Protein AF-A0A918UIE0-F1 (afdb_monomer_lite)

Radius of gyration: 22.43 Å; chains: 1; bounding box: 78×44×48 Å

Foldseek 3Di:
DDDDPDDDDDDDDDDDDDDDDDDDDDDDDDDDDDPPPPPPPVVQPWFWDWAFLVRLVLLLVLLVVVLVVVVVPPDPDDPPPDPPDDDSVVLSVVSVCCNPVVPQQRDQDPVRTTIHTDTDGPVSLVVSLVSLQVQLVVLVVPCPDDPCNVVSNVSSVSSVVVSVSSVVRVVVD

pLDDT: mean 70.6, std 21.05, range [31.41, 95.88]

Secondary structure (DSSP, 8-state):
-------------PPP-----------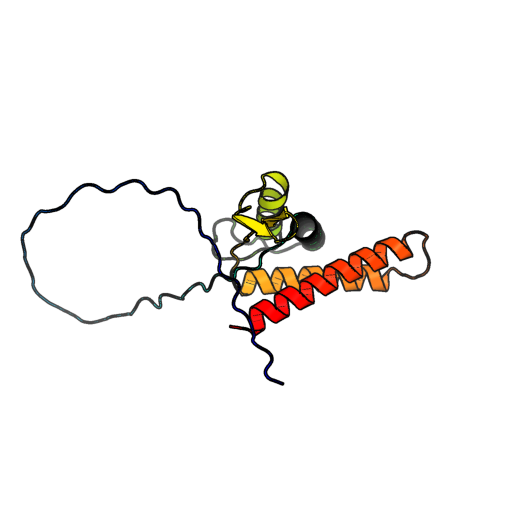------------------EEEEEEEHHHHHHHHHHHHHHHHHHHTS------TT-SSS--HHHHHHHHHHHHHH-TTEEEE-TTS-EEEEEEEEHHHHHHHHHHHHHHHHHHHHT-SS-TTHHHHHHHHHHHHHHHHHHHHHHHT-

Structure (mmCIF, N/CA/C/O backbone):
data_AF-A0A918UIE0-F1
#
_entry.id   AF-A0A918UIE0-F1
#
loop_
_atom_site.group_PDB
_atom_site.id
_atom_site.type_symbol
_atom_site.label_atom_id
_atom_site.label_alt_id
_atom_site.label_comp_id
_atom_site.label_asym_id
_atom_site.label_entity_id
_atom_site.label_seq_id
_atom_site.pdbx_PDB_ins_code
_atom_site.Cartn_x
_atom_site.Cartn_y
_atom_site.Cartn_z
_atom_site.occupancy
_atom_site.B_iso_or_equiv
_atom_site.auth_seq_id
_atom_site.auth_comp_id
_atom_site.auth_asym_id
_atom_site.auth_atom_id
_atom_site.pdbx_PDB_model_num
ATOM 1 N N . MET A 1 1 ? 0.517 -28.760 27.037 1.00 38.41 1 MET A N 1
ATOM 2 C CA . MET A 1 1 ? 1.069 -27.393 26.948 1.00 38.41 1 MET A CA 1
ATOM 3 C C . MET A 1 1 ? 0.043 -26.566 26.205 1.00 38.41 1 MET A C 1
ATOM 5 O O . MET A 1 1 ? -0.015 -26.619 24.986 1.00 38.41 1 MET A O 1
ATOM 9 N N . GLU A 1 2 ? -0.853 -25.940 26.960 1.00 33.28 2 GLU A N 1
ATOM 10 C CA . GLU A 1 2 ? -1.921 -25.084 26.444 1.00 33.28 2 GLU A CA 1
ATOM 11 C C . GLU A 1 2 ? -1.328 -23.700 26.167 1.00 33.28 2 GLU A C 1
ATOM 13 O O . GLU A 1 2 ? -0.774 -23.070 27.067 1.00 33.28 2 GLU A O 1
ATOM 18 N N . SER A 1 3 ? -1.379 -23.254 24.911 1.00 32.81 3 SER A N 1
ATOM 19 C CA . SER A 1 3 ? -0.938 -21.915 24.521 1.00 32.81 3 SER A CA 1
ATOM 20 C C . SER A 1 3 ? -2.150 -20.993 24.552 1.00 32.81 3 SER A C 1
ATOM 22 O O . SER A 1 3 ? -2.988 -21.020 23.654 1.00 32.81 3 SER A O 1
ATOM 24 N N . ALA A 1 4 ? -2.267 -20.219 25.629 1.00 34.78 4 ALA A N 1
ATOM 25 C CA . ALA A 1 4 ? -3.296 -19.206 25.790 1.00 34.78 4 ALA A CA 1
ATOM 26 C C . ALA A 1 4 ? -3.054 -18.057 24.798 1.00 34.78 4 ALA A C 1
ATOM 28 O O . A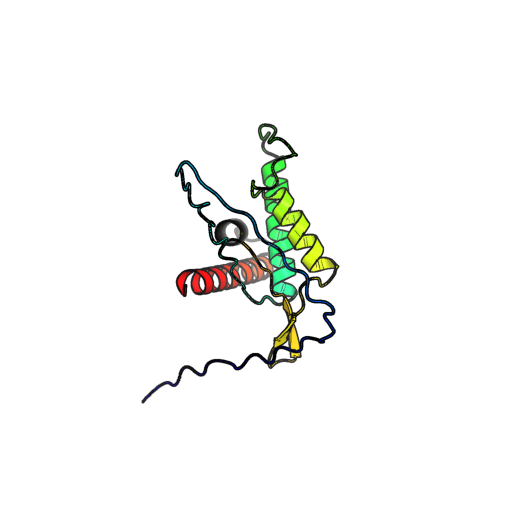LA A 1 4 ? -2.103 -17.288 24.938 1.00 34.78 4 ALA A O 1
ATOM 29 N N . VAL A 1 5 ? -3.925 -17.940 23.795 1.00 39.66 5 VAL A N 1
ATOM 30 C CA . VAL A 1 5 ? -4.043 -16.751 22.945 1.00 39.66 5 VAL A CA 1
ATOM 31 C C . VAL A 1 5 ? -4.695 -15.661 23.795 1.00 39.66 5 VAL A C 1
ATOM 33 O O . VAL A 1 5 ? -5.910 -15.622 23.981 1.00 39.66 5 VAL A O 1
ATOM 36 N N . GLY A 1 6 ? -3.862 -14.827 24.414 1.00 33.16 6 GLY A N 1
ATOM 37 C CA . GLY A 1 6 ? -4.309 -13.687 25.202 1.00 33.16 6 GLY A CA 1
ATOM 38 C C . GLY A 1 6 ? -4.806 -12.571 24.291 1.00 33.16 6 GLY A C 1
ATOM 39 O O . GLY A 1 6 ? -4.004 -11.873 23.677 1.00 33.16 6 GLY A O 1
ATOM 40 N N . TYR A 1 7 ? -6.124 -12.391 24.230 1.00 36.53 7 TYR A N 1
ATOM 41 C CA . TYR A 1 7 ? -6.764 -11.207 23.660 1.00 36.53 7 TYR A CA 1
ATOM 42 C C . TYR A 1 7 ? -6.236 -9.944 24.357 1.00 36.53 7 TYR A C 1
ATOM 44 O O . TYR A 1 7 ? -6.424 -9.756 25.563 1.00 36.53 7 TYR A O 1
ATOM 52 N N . ALA A 1 8 ? -5.560 -9.076 23.603 1.00 42.91 8 ALA A N 1
ATOM 53 C CA . ALA A 1 8 ? -5.088 -7.794 24.104 1.00 42.91 8 ALA A CA 1
ATOM 54 C C . ALA A 1 8 ? -6.285 -6.865 24.357 1.00 42.91 8 ALA A C 1
ATOM 56 O O . ALA A 1 8 ? -7.066 -6.543 23.462 1.00 42.91 8 ALA A O 1
ATOM 57 N N . ARG A 1 9 ? -6.436 -6.454 25.615 1.00 34.53 9 ARG A N 1
ATOM 58 C CA . ARG A 1 9 ? -7.502 -5.575 26.096 1.00 34.53 9 ARG A CA 1
ATOM 59 C C . ARG A 1 9 ? -7.214 -4.138 25.645 1.00 34.53 9 ARG A C 1
ATOM 61 O O . ARG A 1 9 ? -6.328 -3.487 26.189 1.00 34.53 9 ARG A O 1
ATOM 68 N N . VAL A 1 10 ? -7.961 -3.660 24.651 1.00 42.62 10 VAL A N 1
ATOM 69 C CA . VAL A 1 10 ? -7.908 -2.281 24.140 1.00 42.62 10 VAL A CA 1
ATOM 70 C C . VAL A 1 10 ? -8.533 -1.336 25.170 1.00 42.62 10 VAL A C 1
ATOM 72 O O . VAL A 1 10 ? -9.695 -1.493 25.544 1.00 42.62 10 VAL A O 1
ATOM 75 N N . LEU A 1 11 ? -7.769 -0.352 25.646 1.00 38.41 11 LEU A N 1
ATOM 76 C CA . LEU A 1 11 ? -8.297 0.748 26.453 1.00 38.41 11 LEU A CA 1
ATOM 77 C C . LEU A 1 11 ? -8.712 1.885 25.514 1.00 38.41 11 LEU A C 1
ATOM 79 O O . LEU A 1 11 ? -7.892 2.700 25.106 1.00 38.41 11 LEU A O 1
ATOM 83 N N . SER A 1 12 ? -9.999 1.908 25.162 1.00 39.09 12 SER A N 1
ATOM 84 C CA . SER A 1 12 ? -10.639 3.010 24.438 1.00 39.09 12 SER A CA 1
ATOM 85 C C . SER A 1 12 ? -10.842 4.196 25.383 1.00 39.09 12 SER A C 1
ATOM 87 O O . SER A 1 12 ? -11.642 4.116 26.316 1.00 39.09 12 SER A O 1
ATOM 89 N N . LEU A 1 13 ? -10.140 5.303 25.150 1.00 39.59 13 LEU A N 1
ATOM 90 C CA . LEU A 1 13 ? -10.381 6.576 25.831 1.00 39.59 13 LEU A CA 1
ATOM 91 C C . LEU A 1 13 ? -11.195 7.486 24.902 1.00 39.59 13 LEU A C 1
ATOM 93 O O . LEU A 1 13 ? -10.639 8.258 24.130 1.00 39.59 13 LEU A O 1
ATOM 97 N N . CYS A 1 14 ? -12.525 7.396 24.977 1.00 32.22 14 CYS A N 1
ATOM 98 C CA . CYS A 1 14 ? -13.413 8.394 24.375 1.00 32.22 14 CYS A CA 1
ATOM 99 C C . CYS A 1 14 ? -13.719 9.507 25.392 1.00 32.22 14 CYS A C 1
ATOM 101 O O . CYS A 1 14 ? -14.075 9.191 26.530 1.00 32.22 14 CYS A O 1
ATOM 103 N N . PRO A 1 15 ? -13.701 10.792 25.005 1.00 40.81 15 PRO A N 1
ATOM 104 C CA . PRO A 1 15 ? -14.379 11.830 25.765 1.00 40.81 15 PRO A CA 1
ATOM 105 C C . PRO A 1 15 ? -15.884 11.853 25.435 1.00 40.81 15 PRO A C 1
ATOM 107 O O . PRO A 1 15 ? -16.302 12.061 24.299 1.00 40.81 15 PRO A O 1
ATOM 110 N N . THR A 1 16 ? -16.702 11.640 26.466 1.00 44.09 16 THR A N 1
ATOM 111 C CA . THR A 1 16 ? -18.160 11.850 26.517 1.00 44.09 16 THR A CA 1
ATOM 112 C C . THR A 1 16 ? -18.529 13.332 26.591 1.00 44.09 16 THR A C 1
ATOM 114 O O . THR A 1 16 ? -17.931 14.022 27.411 1.00 44.09 16 THR A O 1
ATOM 117 N N . HIS A 1 17 ? -19.565 13.775 25.852 1.00 35.41 17 HIS A N 1
ATOM 118 C CA . HIS A 1 17 ? -20.638 14.712 26.284 1.00 35.41 17 HIS A CA 1
ATOM 119 C C . HIS A 1 17 ? -21.599 15.087 25.111 1.00 35.41 17 HIS A C 1
ATOM 121 O O . HIS A 1 17 ? -21.269 14.806 23.964 1.00 35.41 17 HIS A O 1
ATOM 127 N N . PRO A 1 18 ? -22.804 15.667 25.337 1.00 44.81 18 PRO A N 1
ATOM 128 C CA . PRO A 1 18 ? -24.024 14.992 25.801 1.00 44.81 18 PRO A CA 1
ATOM 129 C C . PRO A 1 18 ? -25.242 15.185 24.850 1.00 44.81 18 PRO A C 1
ATOM 131 O O . PRO A 1 18 ? -25.282 16.087 24.019 1.00 44.81 18 PRO A O 1
ATOM 134 N N . ARG A 1 19 ? -26.297 14.369 25.021 1.00 39.94 19 ARG A N 1
ATOM 135 C CA . ARG A 1 19 ? -27.649 14.624 24.462 1.00 39.94 19 ARG A CA 1
ATOM 136 C C . ARG A 1 19 ? -28.339 15.792 25.183 1.00 39.94 19 ARG A C 1
ATOM 138 O O . ARG A 1 19 ? -28.116 15.966 26.381 1.00 39.94 19 ARG A O 1
ATOM 145 N N . PRO A 1 20 ? -29.315 16.448 24.527 1.00 39.91 20 PRO A N 1
ATOM 146 C CA . PRO A 1 20 ? -30.636 16.516 25.165 1.00 39.91 20 PRO A CA 1
ATOM 147 C C . PRO A 1 20 ? -31.832 16.376 24.196 1.00 39.91 20 PRO A C 1
ATOM 149 O O . PRO A 1 20 ? -31.766 16.788 23.044 1.00 39.91 20 PRO A O 1
ATOM 152 N N . GLY A 1 21 ? -32.956 15.858 24.719 1.00 31.41 21 GLY A N 1
ATOM 153 C CA . GLY A 1 21 ? -34.311 16.175 24.229 1.00 31.41 21 GLY A CA 1
ATOM 154 C C . GLY A 1 21 ? -35.155 15.033 23.634 1.00 31.41 21 GLY A C 1
ATOM 155 O O . GLY A 1 21 ? -35.009 14.674 22.475 1.00 31.41 21 GLY A O 1
ATOM 156 N N . LYS A 1 22 ? -36.119 14.533 24.415 1.00 37.44 22 LYS A N 1
ATOM 157 C CA . LYS A 1 22 ? -37.402 13.893 24.017 1.00 37.44 22 LYS A CA 1
ATOM 158 C C . LYS A 1 22 ? -38.513 14.665 24.778 1.00 37.44 22 LYS A C 1
ATOM 160 O O . LYS A 1 22 ? -38.132 15.332 25.743 1.00 37.44 22 LYS A O 1
ATOM 165 N N . PRO A 1 23 ? -39.839 14.525 24.527 1.00 46.00 23 PRO A N 1
ATOM 166 C CA . PRO A 1 23 ? -40.578 13.792 23.481 1.00 46.00 23 PRO A CA 1
ATOM 167 C C . PRO A 1 23 ? -41.736 14.610 22.827 1.00 46.00 23 PRO A C 1
ATOM 169 O O . PRO A 1 23 ? -42.110 15.673 23.309 1.00 46.00 23 PRO A O 1
ATOM 172 N N . GLY A 1 24 ? -42.382 14.069 21.786 1.00 33.00 24 GLY A N 1
ATOM 173 C CA . GLY A 1 24 ? -43.689 14.542 21.299 1.00 33.00 24 GLY A CA 1
ATOM 174 C C . GLY A 1 24 ? -44.385 13.496 20.417 1.00 33.00 24 GLY A C 1
ATOM 175 O O . GLY A 1 24 ? -43.843 13.123 19.384 1.00 33.00 24 GLY A O 1
ATOM 176 N N . ALA A 1 25 ? -45.540 12.991 20.868 1.00 39.03 25 ALA A N 1
ATOM 177 C CA . ALA A 1 25 ? -46.486 12.141 20.122 1.00 39.03 25 ALA A CA 1
ATOM 178 C C . ALA A 1 25 ? -47.201 12.975 19.023 1.00 39.03 25 ALA A C 1
ATOM 180 O O . ALA A 1 25 ? -47.191 14.199 19.120 1.00 39.03 25 ALA A O 1
ATOM 181 N N . ILE A 1 26 ? -47.818 12.433 17.962 1.00 37.66 26 ILE A N 1
ATOM 182 C CA . ILE A 1 26 ? -49.097 11.687 17.892 1.00 37.66 26 ILE A CA 1
ATOM 183 C C . ILE A 1 26 ? -49.199 11.009 16.491 1.00 37.66 26 ILE A C 1
ATOM 185 O O . ILE A 1 26 ? -48.555 11.452 15.544 1.00 37.66 26 ILE A O 1
ATOM 189 N N . ALA A 1 27 ? -49.986 9.930 16.423 1.00 42.81 27 ALA A N 1
ATOM 190 C CA . ALA A 1 27 ? -50.236 8.958 15.348 1.00 42.81 27 ALA A CA 1
ATOM 191 C C . ALA A 1 27 ? -50.893 9.464 14.043 1.00 42.81 27 ALA A C 1
ATOM 193 O O . ALA A 1 27 ? -51.601 10.462 14.081 1.00 42.81 27 ALA A O 1
ATOM 194 N N . ASP A 1 28 ? -50.725 8.701 12.947 1.00 32.78 28 ASP A N 1
ATOM 195 C CA . ASP A 1 28 ? -51.814 8.160 12.098 1.00 32.78 28 ASP A CA 1
ATOM 196 C C . ASP A 1 28 ? -51.251 7.174 11.036 1.00 32.78 28 ASP A C 1
ATOM 198 O O . ASP A 1 28 ? -50.270 7.465 10.354 1.00 32.78 28 ASP A O 1
ATOM 202 N N . GLU A 1 29 ? -51.872 5.998 10.918 1.00 41.38 29 GLU A N 1
ATOM 203 C CA . GLU A 1 29 ? -51.747 4.990 9.840 1.00 41.38 29 GLU A CA 1
ATOM 204 C C . GLU A 1 29 ? -53.089 5.009 9.067 1.00 41.38 29 GLU A C 1
ATOM 206 O O . GLU A 1 29 ? -54.095 5.308 9.717 1.00 41.38 29 GLU A O 1
ATOM 211 N N . PRO A 1 30 ? -53.201 4.661 7.755 1.00 43.62 30 PRO A N 1
ATOM 212 C CA . PRO A 1 30 ? -52.885 3.294 7.301 1.00 43.62 30 PRO A CA 1
ATOM 213 C C . PRO A 1 30 ? -52.467 3.073 5.815 1.00 43.62 30 PRO A C 1
ATOM 215 O O . PRO A 1 30 ? -52.775 3.855 4.925 1.00 43.62 30 PRO A O 1
ATOM 218 N N . SER A 1 31 ? -51.849 1.899 5.586 1.00 38.38 31 SER A N 1
ATOM 219 C CA . SER A 1 31 ? -51.915 0.977 4.418 1.00 38.38 31 SER A CA 1
ATOM 220 C C . SE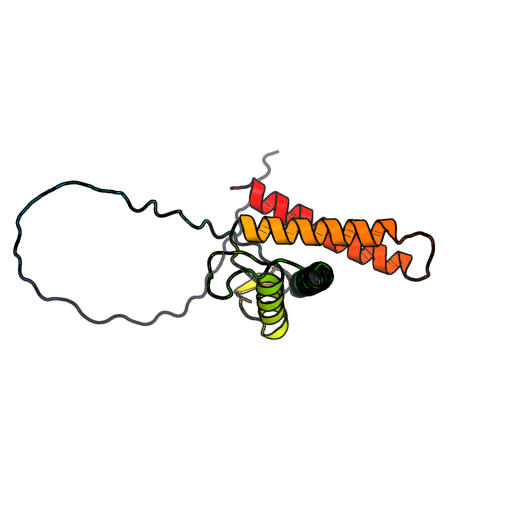R A 1 31 ? -51.807 1.493 2.969 1.00 38.38 31 SER A C 1
ATOM 222 O O . SER A 1 31 ? -52.725 2.128 2.463 1.00 38.38 31 SER A O 1
ATOM 224 N N . ALA A 1 32 ? -50.816 0.992 2.213 1.00 37.75 32 ALA A N 1
ATOM 225 C CA . ALA A 1 32 ? -50.972 -0.152 1.288 1.00 37.75 32 ALA A CA 1
ATOM 226 C C . ALA A 1 32 ? -49.759 -0.306 0.339 1.00 37.75 32 ALA A C 1
ATOM 228 O O . ALA A 1 32 ? -49.140 0.668 -0.072 1.00 37.75 32 ALA A O 1
ATOM 229 N N . ASP A 1 33 ? -49.521 -1.560 -0.038 1.00 41.19 33 ASP A N 1
ATOM 230 C CA . ASP A 1 33 ? -48.604 -2.103 -1.045 1.00 41.19 33 ASP A CA 1
ATOM 231 C C . ASP A 1 33 ? -47.118 -2.295 -0.702 1.00 41.19 33 ASP A C 1
ATOM 233 O O . ASP A 1 33 ? -46.242 -1.441 -0.838 1.00 41.19 33 ASP A O 1
ATOM 237 N N . ALA A 1 34 ? -46.872 -3.552 -0.333 1.00 47.28 34 ALA A N 1
ATOM 238 C CA . ALA A 1 34 ? -45.606 -4.237 -0.284 1.00 47.28 34 ALA A CA 1
ATOM 239 C C . ALA A 1 34 ? -44.899 -4.228 -1.649 1.00 47.28 34 ALA A C 1
ATOM 241 O O . ALA A 1 34 ? -45.271 -4.927 -2.589 1.00 47.28 34 ALA A O 1
ATOM 242 N N . ALA A 1 35 ? -43.784 -3.517 -1.696 1.00 40.94 35 ALA A N 1
ATOM 243 C CA . ALA A 1 35 ? -42.588 -3.989 -2.372 1.00 40.94 35 ALA A CA 1
ATOM 244 C C . ALA A 1 35 ? -41.417 -3.600 -1.474 1.00 40.94 35 ALA A C 1
ATOM 246 O O . ALA A 1 35 ? -40.702 -2.631 -1.727 1.00 40.94 35 ALA A O 1
ATOM 247 N N . GLU A 1 36 ? -41.290 -4.339 -0.374 1.00 40.69 36 GLU A N 1
ATOM 248 C CA . GLU A 1 36 ? -40.133 -4.332 0.513 1.00 40.69 36 GLU A CA 1
ATOM 249 C C . GLU A 1 36 ? -38.935 -4.831 -0.306 1.00 40.69 36 GLU A C 1
ATOM 251 O O . GLU A 1 36 ? -38.588 -6.007 -0.344 1.00 40.69 36 GLU A O 1
ATOM 256 N N . ARG A 1 37 ? -38.349 -3.923 -1.088 1.00 47.84 37 ARG A N 1
ATOM 257 C CA . ARG A 1 37 ? -36.943 -4.023 -1.434 1.00 47.84 37 ARG A CA 1
ATOM 258 C C . ARG A 1 37 ? -36.230 -3.648 -0.156 1.00 47.84 37 ARG A C 1
ATOM 260 O O . ARG A 1 37 ? -36.036 -2.460 0.097 1.00 47.84 37 ARG A O 1
ATOM 267 N N . ASP A 1 38 ? -35.894 -4.659 0.637 1.00 41.88 38 ASP A N 1
ATOM 268 C CA . ASP A 1 38 ? -34.813 -4.547 1.603 1.00 41.88 38 ASP A CA 1
ATOM 269 C C . ASP A 1 38 ? -33.702 -3.738 0.924 1.00 41.88 38 ASP A C 1
ATOM 271 O O . ASP A 1 38 ? -33.208 -4.160 -0.134 1.00 41.88 38 ASP A O 1
ATOM 275 N N . PRO A 1 39 ? -33.323 -2.548 1.427 1.00 45.81 39 PRO A N 1
ATOM 276 C CA . PRO A 1 39 ? -32.030 -2.039 1.051 1.00 45.81 39 PRO A CA 1
ATOM 277 C C . PRO A 1 39 ? -31.080 -3.113 1.557 1.00 45.81 39 PRO A C 1
ATOM 279 O O . PRO A 1 39 ? -30.985 -3.336 2.762 1.00 45.81 39 PRO A O 1
ATOM 282 N N . VAL A 1 40 ? -30.430 -3.825 0.635 1.00 39.59 40 VAL A N 1
ATOM 283 C CA . VAL A 1 40 ? -29.195 -4.531 0.942 1.00 39.59 40 VAL A CA 1
ATOM 284 C C . VAL A 1 40 ? -28.313 -3.450 1.550 1.00 39.59 40 VAL A C 1
ATOM 286 O O . VAL A 1 40 ? -27.715 -2.643 0.842 1.00 39.59 40 VAL A O 1
ATOM 289 N N . THR A 1 41 ? -28.330 -3.343 2.876 1.00 41.12 41 THR A N 1
ATOM 290 C CA . THR A 1 41 ? -27.289 -2.687 3.636 1.00 41.12 41 THR A CA 1
ATOM 291 C C . THR A 1 41 ? -26.097 -3.581 3.406 1.00 41.12 41 THR A C 1
ATOM 293 O O . THR A 1 41 ? -25.865 -4.526 4.152 1.00 41.12 41 THR A O 1
ATOM 296 N N . GLU A 1 42 ? -25.441 -3.347 2.274 1.00 43.16 42 GLU A N 1
ATOM 297 C CA . GLU A 1 42 ? -24.103 -3.803 1.983 1.00 43.16 42 GLU A CA 1
ATOM 298 C C . GLU A 1 42 ? -23.296 -3.294 3.172 1.00 43.16 42 GLU A C 1
ATOM 300 O O . GLU A 1 42 ? -23.045 -2.094 3.317 1.00 43.16 42 GLU A O 1
ATOM 305 N N . THR A 1 43 ? -23.064 -4.177 4.142 1.00 47.28 43 THR A N 1
ATOM 306 C CA . THR A 1 43 ? -22.161 -3.900 5.242 1.00 47.28 43 THR A CA 1
ATOM 307 C C . THR A 1 43 ? -20.828 -3.660 4.569 1.00 47.28 43 THR A C 1
ATOM 309 O O . THR A 1 43 ? -20.183 -4.583 4.082 1.00 47.28 43 THR A O 1
ATOM 312 N N . ILE A 1 44 ? -20.471 -2.383 4.423 1.00 54.00 44 ILE A N 1
ATOM 313 C CA . ILE A 1 44 ? -19.131 -1.988 4.025 1.00 54.00 44 ILE A CA 1
ATOM 314 C C . ILE A 1 44 ? -18.265 -2.400 5.209 1.00 54.00 44 ILE A C 1
ATOM 316 O O . ILE A 1 44 ? -18.093 -1.633 6.161 1.00 54.00 44 ILE A O 1
ATOM 320 N N . ASP A 1 45 ? -17.822 -3.654 5.185 1.00 62.59 45 ASP A N 1
ATOM 321 C CA . ASP A 1 45 ? -16.931 -4.212 6.182 1.00 62.59 45 ASP A CA 1
ATOM 322 C C . ASP A 1 45 ? -15.623 -3.443 6.050 1.00 62.59 45 ASP A C 1
ATOM 324 O O . ASP A 1 45 ? -14.856 -3.566 5.090 1.00 62.59 45 ASP A O 1
ATOM 328 N N . ASN A 1 46 ? -15.455 -2.509 6.978 1.00 70.00 46 ASN A N 1
ATOM 329 C CA . ASN A 1 46 ? -14.270 -1.693 7.077 1.00 70.00 46 ASN A CA 1
ATOM 330 C C . ASN A 1 46 ? -13.281 -2.439 7.966 1.00 70.00 46 ASN A C 1
ATOM 332 O O . ASN A 1 46 ? -13.536 -2.648 9.153 1.00 70.00 46 ASN A O 1
ATOM 336 N N . PHE A 1 47 ? -12.144 -2.814 7.390 1.00 76.12 47 PHE A N 1
ATOM 337 C CA . PHE A 1 47 ? -11.098 -3.565 8.068 1.00 76.12 47 PHE A CA 1
ATOM 338 C C . PHE A 1 47 ? -10.082 -2.597 8.664 1.00 76.12 47 PHE A C 1
ATOM 340 O O . PHE A 1 47 ? -9.650 -1.637 8.011 1.00 76.12 47 PHE A O 1
ATOM 347 N N . PHE A 1 48 ? -9.665 -2.880 9.895 1.00 80.56 48 PHE A N 1
ATOM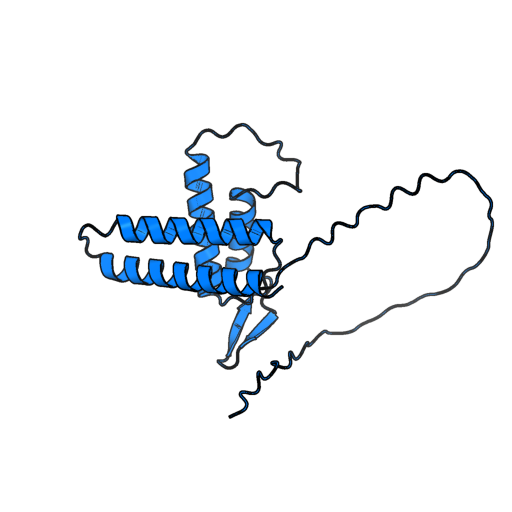 348 C CA . PHE A 1 48 ? -8.725 -2.054 10.643 1.00 80.56 48 PHE A CA 1
ATOM 349 C C . PHE A 1 48 ? -7.404 -2.794 10.816 1.00 80.56 48 PHE A C 1
ATOM 351 O O . PHE A 1 48 ? -7.334 -3.823 11.484 1.00 80.56 48 PHE A O 1
ATOM 358 N N . ILE A 1 49 ? -6.337 -2.237 10.246 1.00 83.75 49 ILE A N 1
ATOM 359 C CA . ILE A 1 49 ? -4.978 -2.758 10.409 1.00 83.75 49 ILE A CA 1
ATOM 360 C C . ILE A 1 49 ? -4.132 -1.647 11.035 1.00 83.75 49 ILE A C 1
ATOM 362 O O . ILE A 1 49 ? -3.940 -0.614 10.393 1.00 83.75 49 ILE A O 1
ATOM 366 N N . PRO A 1 50 ? -3.627 -1.819 12.270 1.00 84.94 50 PRO A N 1
ATOM 367 C CA . PRO A 1 50 ? -2.885 -0.761 12.947 1.00 84.94 50 PRO A CA 1
ATOM 368 C C . PRO A 1 50 ? -1.464 -0.642 12.385 1.00 84.94 50 PRO A C 1
ATOM 370 O O . PRO A 1 50 ? -0.668 -1.568 12.537 1.00 84.94 50 PRO A O 1
ATOM 373 N N . LEU A 1 51 ? -1.101 0.480 11.770 1.00 87.88 51 LEU A N 1
ATOM 374 C CA . LEU A 1 51 ? 0.202 0.670 11.114 1.00 87.88 51 LEU A CA 1
ATOM 375 C C . LEU A 1 51 ? 1.076 1.685 11.845 1.00 87.88 51 LEU A C 1
ATOM 377 O O . LEU A 1 51 ? 0.567 2.683 12.328 1.00 87.88 51 LEU A O 1
ATOM 381 N N . ASP A 1 52 ? 2.389 1.479 11.902 1.00 88.94 52 ASP A N 1
ATOM 382 C CA . ASP A 1 52 ? 3.304 2.529 12.375 1.00 88.94 52 ASP A CA 1
ATOM 383 C C . ASP A 1 52 ? 3.547 3.608 11.294 1.00 88.94 52 ASP A C 1
ATOM 385 O O . ASP A 1 52 ? 3.165 3.450 10.129 1.00 88.94 52 ASP A O 1
ATOM 389 N N . GLN A 1 53 ? 4.193 4.720 11.665 1.00 87.38 53 GLN A N 1
ATOM 390 C CA . GLN A 1 53 ? 4.476 5.821 10.731 1.00 87.38 53 GLN A CA 1
ATOM 391 C C . GLN A 1 53 ? 5.328 5.384 9.530 1.00 87.38 53 GLN A C 1
ATOM 393 O O . GLN A 1 53 ? 5.124 5.893 8.424 1.00 87.38 53 GLN A O 1
ATOM 398 N N . GLU A 1 54 ? 6.288 4.470 9.712 1.00 89.81 54 GLU A N 1
ATOM 399 C CA . GLU A 1 54 ? 7.130 3.996 8.609 1.00 89.81 54 GLU A CA 1
ATOM 400 C C . GLU A 1 54 ? 6.294 3.197 7.602 1.00 89.81 54 GLU A C 1
ATOM 402 O O . GLU A 1 54 ? 6.437 3.380 6.392 1.00 89.81 54 GLU A O 1
ATOM 407 N N . GLN A 1 55 ? 5.377 2.363 8.091 1.00 92.75 55 GLN A N 1
ATOM 408 C CA . GLN A 1 55 ? 4.444 1.582 7.282 1.00 92.75 55 GLN A CA 1
ATOM 409 C C . GLN A 1 55 ? 3.458 2.484 6.536 1.00 92.75 55 GLN A C 1
ATOM 411 O O . GLN A 1 55 ? 3.275 2.315 5.330 1.00 92.75 55 GLN A O 1
ATOM 416 N N . VAL A 1 56 ? 2.877 3.483 7.209 1.00 91.06 56 VAL A N 1
ATOM 417 C CA . VAL A 1 56 ? 2.000 4.480 6.570 1.00 91.06 56 VAL A CA 1
ATOM 418 C C . VAL A 1 56 ? 2.746 5.232 5.469 1.00 91.06 56 VAL A C 1
ATOM 420 O O . VAL A 1 56 ? 2.250 5.352 4.346 1.00 91.06 56 VAL A O 1
ATOM 423 N N . SER A 1 57 ? 3.968 5.681 5.758 1.00 91.31 57 SER A N 1
ATOM 424 C CA . SER A 1 57 ? 4.808 6.401 4.796 1.00 91.31 57 SER A CA 1
ATOM 425 C C . SER A 1 57 ? 5.175 5.527 3.593 1.00 91.31 57 SER A C 1
ATOM 427 O O . SER A 1 57 ? 5.163 5.998 2.454 1.00 91.31 57 SER A O 1
ATOM 429 N N . LEU A 1 58 ? 5.461 4.240 3.822 1.00 94.44 58 LEU A N 1
ATOM 430 C CA . LEU A 1 58 ? 5.736 3.274 2.761 1.00 94.44 58 LEU A CA 1
ATOM 431 C C . LEU A 1 58 ? 4.522 3.094 1.844 1.00 94.44 58 LEU A C 1
ATOM 433 O O . LEU A 1 58 ? 4.670 3.174 0.625 1.00 94.44 58 LEU A O 1
ATOM 437 N N . VAL A 1 59 ? 3.326 2.891 2.406 1.00 94.69 59 VAL A N 1
ATOM 438 C CA . VAL A 1 59 ? 2.095 2.738 1.615 1.00 94.69 59 VAL A CA 1
ATOM 439 C C . VAL A 1 59 ? 1.808 4.004 0.811 1.00 94.69 59 VAL A C 1
ATOM 441 O O . VAL A 1 59 ? 1.553 3.913 -0.391 1.00 94.69 59 VAL A O 1
ATOM 444 N N . ALA A 1 60 ? 1.923 5.182 1.430 1.00 93.31 60 ALA A N 1
ATOM 445 C CA . ALA A 1 60 ? 1.735 6.460 0.748 1.00 93.31 60 ALA A CA 1
ATOM 446 C C . ALA A 1 60 ? 2.690 6.616 -0.448 1.00 93.31 60 ALA A C 1
ATOM 448 O O . ALA A 1 60 ? 2.251 6.931 -1.557 1.00 93.31 60 ALA A O 1
ATOM 449 N N . ALA A 1 61 ? 3.981 6.323 -0.261 1.00 93.31 61 ALA A N 1
ATOM 450 C CA . ALA A 1 61 ? 4.978 6.399 -1.326 1.00 93.31 61 ALA A CA 1
ATOM 451 C C . ALA A 1 61 ? 4.708 5.396 -2.463 1.00 93.31 61 ALA A C 1
ATOM 453 O O . ALA A 1 61 ? 4.815 5.745 -3.642 1.00 93.31 61 ALA A O 1
ATOM 454 N N . VAL A 1 62 ? 4.331 4.160 -2.125 1.00 94.94 62 VAL A N 1
ATOM 455 C CA . VAL A 1 62 ? 4.041 3.098 -3.100 1.00 94.94 62 VAL A CA 1
ATOM 456 C C . VAL A 1 62 ? 2.794 3.418 -3.920 1.00 94.94 62 VAL A C 1
ATOM 458 O O . VAL A 1 62 ? 2.834 3.321 -5.146 1.00 94.94 62 VAL A O 1
ATOM 461 N N . LEU A 1 63 ? 1.712 3.864 -3.280 1.00 94.00 63 LEU A N 1
ATOM 462 C CA . LEU A 1 63 ? 0.488 4.260 -3.977 1.00 94.00 63 LEU A CA 1
ATOM 463 C C . LEU A 1 63 ? 0.700 5.501 -4.838 1.00 94.00 63 LEU A C 1
ATOM 465 O O . LEU A 1 63 ? 0.201 5.556 -5.960 1.00 94.00 63 LEU A O 1
ATOM 469 N N . HIS A 1 64 ? 1.473 6.478 -4.355 1.00 91.56 64 HIS A N 1
ATOM 470 C CA . HIS A 1 64 ? 1.836 7.642 -5.154 1.00 91.56 64 HIS A CA 1
ATOM 471 C C . HIS A 1 64 ? 2.582 7.226 -6.423 1.00 91.56 64 HIS A C 1
ATOM 473 O O . HIS A 1 64 ? 2.238 7.673 -7.519 1.00 91.56 64 HIS A O 1
ATOM 479 N N . ARG A 1 65 ? 3.555 6.315 -6.299 1.00 90.31 65 ARG A N 1
ATOM 480 C CA . ARG A 1 65 ? 4.286 5.783 -7.449 1.00 90.31 65 ARG A CA 1
ATOM 481 C C . ARG A 1 65 ? 3.374 5.011 -8.404 1.00 90.31 65 ARG A C 1
ATOM 483 O O . ARG A 1 65 ? 3.444 5.237 -9.607 1.00 90.31 65 ARG A O 1
ATOM 490 N N . ALA A 1 66 ? 2.502 4.151 -7.884 1.00 88.94 66 ALA A N 1
ATOM 491 C CA . ALA A 1 66 ? 1.548 3.401 -8.696 1.00 88.94 66 ALA A CA 1
ATOM 492 C C . ALA A 1 66 ? 0.599 4.340 -9.461 1.00 88.94 66 ALA A C 1
ATOM 494 O O . ALA A 1 66 ? 0.388 4.167 -10.658 1.00 88.94 66 ALA A O 1
ATOM 495 N N . ALA A 1 67 ? 0.095 5.391 -8.808 1.00 87.94 67 ALA A N 1
ATOM 496 C CA . ALA A 1 67 ? -0.739 6.404 -9.447 1.00 87.94 67 ALA A CA 1
ATOM 497 C C . ALA A 1 67 ? 0.010 7.175 -10.550 1.00 87.94 67 ALA A C 1
ATOM 499 O O . ALA A 1 67 ? -0.575 7.469 -11.591 1.00 87.94 67 ALA A O 1
ATOM 500 N N . GLN A 1 68 ? 1.294 7.490 -10.349 1.00 87.44 68 GLN A N 1
ATOM 501 C CA . GLN A 1 68 ? 2.137 8.106 -11.380 1.00 87.44 68 GLN A CA 1
ATOM 502 C C . GLN A 1 68 ? 2.349 7.177 -12.581 1.00 87.44 68 GLN A C 1
ATOM 504 O O . GLN A 1 68 ? 2.195 7.615 -13.718 1.00 87.44 68 GLN A O 1
ATOM 509 N N . ASP A 1 69 ? 2.664 5.904 -12.337 1.00 83.06 69 ASP A N 1
ATOM 510 C CA . ASP A 1 69 ? 2.882 4.924 -13.403 1.00 83.06 69 ASP A CA 1
ATOM 511 C C . ASP A 1 69 ? 1.585 4.663 -14.195 1.00 83.06 69 ASP A C 1
ATOM 513 O O . ASP A 1 69 ? 1.630 4.516 -15.413 1.00 83.06 69 ASP A O 1
ATOM 517 N N . CYS A 1 70 ? 0.419 4.678 -13.537 1.00 77.62 70 CYS A N 1
ATOM 518 C CA . CYS A 1 70 ? -0.876 4.581 -14.212 1.00 77.62 70 CYS A CA 1
ATOM 519 C C . CYS A 1 70 ? -1.225 5.832 -15.021 1.00 77.62 70 CYS A C 1
ATOM 521 O O . CYS A 1 70 ? -1.787 5.693 -16.095 1.00 77.62 70 CYS A O 1
ATOM 523 N N . ARG A 1 71 ? -0.879 7.043 -14.558 1.00 69.19 71 ARG A N 1
ATOM 524 C CA . ARG A 1 71 ? -1.058 8.274 -15.355 1.00 69.19 71 ARG A CA 1
ATOM 525 C C . ARG A 1 71 ? -0.190 8.306 -16.612 1.00 69.19 71 ARG A C 1
ATOM 527 O O . ARG A 1 71 ? -0.518 9.033 -17.539 1.00 69.19 71 ARG A O 1
ATOM 534 N N . ALA A 1 72 ? 0.915 7.561 -16.634 1.00 60.38 72 ALA A N 1
ATOM 535 C CA . ALA A 1 72 ? 1.761 7.429 -17.818 1.00 60.38 72 ALA A CA 1
ATOM 536 C C . ALA A 1 72 ? 1.138 6.532 -18.906 1.00 60.38 72 ALA A C 1
ATOM 538 O O . ALA A 1 72 ? 1.647 6.486 -20.023 1.00 60.38 72 ALA A O 1
ATOM 539 N N . LEU A 1 73 ? 0.055 5.821 -18.583 1.00 59.53 73 LEU A N 1
ATOM 540 C CA . LEU A 1 73 ? -0.749 5.048 -19.518 1.00 59.53 73 LEU A CA 1
ATOM 541 C C . LEU A 1 73 ? -2.038 5.845 -19.741 1.00 59.53 73 LEU A C 1
ATOM 543 O O . LEU A 1 73 ? -2.789 6.029 -18.789 1.00 59.53 73 LEU A O 1
ATOM 547 N N . ASP A 1 74 ? -2.276 6.357 -20.951 1.00 50.19 74 ASP A N 1
ATOM 548 C CA . ASP A 1 74 ? -3.477 7.141 -21.281 1.00 50.19 74 ASP A CA 1
ATOM 549 C C . ASP A 1 74 ? -4.750 6.372 -20.885 1.00 50.19 74 ASP A C 1
ATOM 551 O O . ASP A 1 74 ? -5.203 5.463 -21.584 1.00 50.19 74 ASP A O 1
ATOM 555 N N . ALA A 1 75 ? -5.300 6.696 -19.715 1.00 56.03 75 ALA A N 1
ATOM 556 C CA . ALA A 1 75 ? -6.478 6.039 -19.179 1.00 56.03 75 ALA A CA 1
ATOM 557 C C . ALA A 1 75 ? -7.736 6.772 -19.672 1.00 56.03 75 ALA A C 1
ATOM 559 O O . ALA A 1 75 ? -7.753 8.006 -19.675 1.00 56.03 75 ALA A O 1
ATOM 560 N N . PRO A 1 76 ? -8.801 6.047 -20.062 1.00 56.78 76 PRO A N 1
ATOM 561 C CA . PRO A 1 76 ? -10.074 6.670 -20.401 1.00 56.78 76 PRO A CA 1
ATOM 562 C C . PRO A 1 76 ? -10.606 7.474 -19.207 1.00 56.78 76 PRO A C 1
ATOM 564 O O . PRO A 1 76 ? -10.497 7.042 -18.057 1.00 56.78 76 PRO A O 1
ATOM 567 N N . GLU A 1 77 ? -11.163 8.654 -19.485 1.00 55.94 77 GLU A N 1
ATOM 568 C CA . GLU A 1 77 ? -11.678 9.570 -18.466 1.00 55.94 77 GLU A CA 1
ATOM 569 C C . GLU A 1 77 ? -12.773 8.890 -17.629 1.00 55.94 77 GLU A C 1
ATOM 571 O O . GLU A 1 77 ? -13.896 8.676 -18.085 1.00 55.94 77 GLU A O 1
ATOM 576 N N . ILE A 1 78 ? -12.447 8.547 -16.380 1.00 60.34 78 ILE A N 1
ATOM 577 C CA . ILE A 1 78 ? -13.441 8.133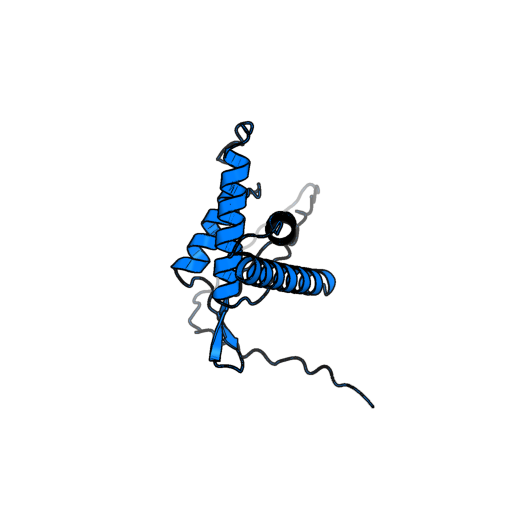 -15.388 1.00 60.34 78 ILE A CA 1
ATOM 578 C C . ILE A 1 78 ? -14.183 9.400 -14.939 1.00 60.34 78 ILE A C 1
ATOM 580 O O . ILE A 1 78 ? -13.521 10.367 -14.541 1.00 60.34 78 ILE A O 1
ATOM 584 N N . PRO A 1 79 ? -15.529 9.427 -14.953 1.00 58.00 79 PRO A N 1
ATOM 585 C CA . PRO A 1 79 ? -16.292 10.577 -14.489 1.00 58.00 79 PRO A CA 1
ATOM 586 C C . PRO A 1 79 ? -15.889 10.951 -13.058 1.00 58.00 79 PRO A C 1
ATOM 588 O O . PRO A 1 79 ? -16.066 10.175 -12.120 1.00 58.00 79 PRO A O 1
ATOM 591 N N . ALA A 1 80 ? -15.374 12.169 -12.875 1.00 55.50 80 ALA A N 1
ATOM 592 C CA . ALA A 1 80 ? -14.836 12.657 -11.600 1.00 55.50 80 ALA A CA 1
ATOM 593 C C . ALA A 1 80 ? -15.857 12.690 -10.437 1.00 55.50 80 ALA A C 1
ATOM 595 O O . ALA A 1 80 ? -15.479 12.929 -9.288 1.00 55.50 80 ALA A O 1
ATOM 596 N N . GLY A 1 81 ? -17.144 12.470 -10.727 1.00 54.78 81 GLY A N 1
ATOM 597 C CA . GLY A 1 81 ? -18.247 12.515 -9.769 1.00 54.78 81 GLY A CA 1
ATOM 598 C C . GLY A 1 81 ? -18.508 11.214 -9.012 1.00 54.78 81 GLY A C 1
ATOM 599 O O . GLY A 1 81 ? -19.181 11.268 -7.983 1.00 54.78 81 GLY A O 1
ATOM 600 N N . ASP A 1 82 ? -17.983 10.069 -9.460 1.00 62.34 82 ASP A N 1
ATOM 601 C CA . ASP A 1 82 ? -18.276 8.807 -8.784 1.00 62.34 82 ASP A CA 1
ATOM 602 C C . ASP A 1 82 ? -17.338 8.585 -7.584 1.00 62.34 82 ASP A C 1
ATOM 604 O O . ASP A 1 82 ? -16.144 8.268 -7.698 1.00 62.34 82 ASP A O 1
ATOM 608 N N . ARG A 1 83 ? -17.875 8.825 -6.386 1.00 59.50 83 ARG A N 1
ATOM 609 C CA . ARG A 1 83 ? -17.158 8.612 -5.125 1.00 59.50 83 ARG A CA 1
ATOM 610 C C . ARG A 1 83 ? -17.080 7.137 -4.727 1.00 59.50 83 ARG A C 1
ATOM 612 O O . ARG A 1 83 ? -16.268 6.827 -3.862 1.00 59.50 83 ARG A O 1
ATOM 619 N N . SER A 1 84 ? -17.848 6.257 -5.372 1.00 63.28 84 SER A N 1
ATOM 620 C CA . SER A 1 84 ? -17.811 4.813 -5.110 1.00 63.28 84 SER A CA 1
ATOM 621 C C . SER A 1 84 ? -16.599 4.127 -5.750 1.00 63.28 84 SER A C 1
ATOM 623 O O . SER A 1 84 ? -16.106 3.137 -5.225 1.00 63.28 84 SER A O 1
ATOM 625 N N . VAL A 1 85 ? -16.050 4.691 -6.833 1.00 69.56 85 VAL A N 1
ATOM 626 C CA . VAL A 1 85 ? -14.923 4.078 -7.550 1.00 69.56 85 VAL A CA 1
ATOM 627 C C . VAL A 1 85 ? -13.613 4.262 -6.782 1.00 69.56 85 VAL A C 1
ATOM 629 O O . VAL A 1 85 ? -13.122 5.385 -6.604 1.00 69.56 85 VAL A O 1
ATOM 632 N N . VAL A 1 86 ? -13.003 3.149 -6.377 1.00 75.38 86 VAL A N 1
ATOM 633 C CA . VAL A 1 86 ? -11.649 3.116 -5.819 1.00 75.38 86 VAL A CA 1
ATOM 634 C C . VAL A 1 86 ? -10.646 3.354 -6.949 1.00 75.38 86 VAL A C 1
ATOM 636 O O . VAL A 1 86 ? -10.555 2.591 -7.906 1.00 75.38 86 VAL A O 1
ATOM 639 N N . THR A 1 87 ? -9.872 4.438 -6.859 1.00 82.88 87 THR A N 1
ATOM 640 C CA . THR A 1 87 ? -8.795 4.731 -7.819 1.00 82.88 87 THR A CA 1
ATOM 641 C C . THR A 1 87 ? -7.471 4.896 -7.091 1.00 82.88 87 THR A C 1
ATOM 643 O O . THR A 1 87 ? -7.420 5.494 -6.014 1.00 82.88 87 THR A O 1
ATOM 646 N N . LEU A 1 88 ? -6.374 4.451 -7.712 1.00 83.38 88 LEU A N 1
ATOM 647 C CA . LEU A 1 88 ? -5.027 4.605 -7.147 1.00 83.38 88 LEU A CA 1
ATOM 648 C C . LEU A 1 88 ? -4.685 6.070 -6.847 1.00 83.38 88 LEU A C 1
ATOM 650 O O . LEU A 1 88 ? -4.038 6.356 -5.846 1.00 83.38 88 LEU A O 1
ATOM 654 N N . GLY A 1 89 ? -5.164 7.015 -7.665 1.00 83.62 89 GLY A N 1
ATOM 655 C CA . GLY A 1 89 ? -4.975 8.447 -7.421 1.00 83.62 89 GLY A CA 1
ATOM 656 C C . GLY A 1 89 ? -5.676 8.942 -6.152 1.00 83.62 89 GLY A C 1
ATOM 657 O O . GLY A 1 89 ? -5.078 9.686 -5.374 1.00 83.62 89 GLY A O 1
ATOM 658 N N . ARG A 1 90 ? -6.921 8.507 -5.910 1.00 84.81 90 ARG A N 1
ATOM 659 C CA . ARG A 1 90 ? -7.669 8.853 -4.692 1.00 84.81 90 ARG A CA 1
ATOM 660 C C . ARG A 1 90 ? -7.055 8.189 -3.462 1.00 84.81 90 ARG A C 1
ATOM 662 O O . ARG A 1 90 ? -6.884 8.854 -2.443 1.00 84.81 90 ARG A O 1
ATOM 669 N N . MET A 1 91 ? -6.665 6.920 -3.579 1.00 89.81 91 MET A N 1
ATOM 670 C CA . MET A 1 91 ? -5.962 6.210 -2.512 1.00 89.81 91 MET A CA 1
ATOM 671 C C . MET A 1 91 ? -4.632 6.894 -2.172 1.00 89.81 91 MET A C 1
ATOM 673 O O . MET A 1 91 ? -4.371 7.153 -1.004 1.00 89.81 91 MET A O 1
ATOM 677 N N . ALA A 1 92 ? -3.825 7.272 -3.167 1.00 88.44 92 ALA A N 1
ATOM 678 C CA . ALA A 1 92 ? -2.563 7.975 -2.941 1.00 88.44 92 ALA A CA 1
ATOM 679 C C . ALA A 1 92 ? -2.761 9.312 -2.209 1.00 88.44 92 ALA A C 1
ATOM 681 O O . ALA A 1 92 ? -2.025 9.607 -1.272 1.00 88.44 92 ALA A O 1
ATOM 682 N N . ALA A 1 93 ? -3.770 10.102 -2.593 1.00 86.69 93 ALA A N 1
ATOM 683 C CA . ALA A 1 93 ? -4.088 11.358 -1.912 1.00 86.69 93 ALA A CA 1
ATOM 684 C C . ALA A 1 93 ? -4.533 11.132 -0.456 1.00 86.69 93 ALA A C 1
ATOM 686 O O . ALA A 1 93 ? -4.087 11.845 0.441 1.00 86.69 93 ALA A O 1
ATOM 687 N N . ARG A 1 94 ? -5.372 10.115 -0.214 1.00 87.88 94 ARG A N 1
ATOM 688 C CA . ARG A 1 94 ? -5.828 9.736 1.130 1.00 87.88 94 ARG A CA 1
ATOM 689 C C . ARG A 1 94 ? -4.658 9.316 2.021 1.00 87.88 94 ARG A C 1
ATOM 691 O O . ARG A 1 94 ? -4.522 9.822 3.127 1.00 87.88 94 ARG A O 1
ATOM 698 N N . TRP A 1 95 ? -3.788 8.440 1.529 1.00 90.19 95 TRP A N 1
ATOM 699 C CA . TRP A 1 95 ? -2.627 7.965 2.281 1.00 90.19 95 TRP A CA 1
ATOM 700 C C . TRP A 1 95 ? -1.569 9.050 2.509 1.00 90.19 95 TRP A C 1
ATOM 702 O O . TRP A 1 95 ? -0.948 9.063 3.568 1.00 90.19 95 TRP A O 1
ATOM 712 N N . ALA A 1 96 ? -1.398 9.993 1.577 1.00 86.88 96 ALA A N 1
ATOM 713 C CA . ALA A 1 96 ? -0.548 11.164 1.793 1.00 86.88 96 ALA A CA 1
ATOM 714 C C . ALA A 1 96 ? -1.082 12.054 2.927 1.00 86.88 96 ALA A C 1
ATOM 716 O O . ALA A 1 96 ? -0.315 12.453 3.797 1.00 86.88 96 ALA A O 1
ATOM 717 N N . ALA A 1 97 ? -2.398 12.298 2.975 1.00 85.75 97 ALA A N 1
ATOM 718 C CA . ALA A 1 97 ? -3.009 13.067 4.059 1.00 85.75 97 ALA A CA 1
ATOM 719 C C . ALA A 1 97 ? -2.808 12.398 5.430 1.00 85.75 97 ALA A C 1
ATOM 721 O O . ALA A 1 97 ? -2.432 13.076 6.384 1.00 85.75 97 ALA A O 1
ATOM 722 N N . ILE A 1 98 ? -2.976 11.072 5.510 1.00 84.88 98 ILE A N 1
ATOM 723 C CA . ILE A 1 98 ? -2.717 10.289 6.732 1.00 84.88 98 ILE A CA 1
ATOM 724 C C . ILE A 1 98 ? -1.247 10.424 7.153 1.00 84.88 98 ILE A C 1
ATOM 726 O O . ILE A 1 98 ? -0.965 10.717 8.313 1.00 84.88 98 ILE A O 1
ATOM 730 N N . ALA A 1 99 ? -0.314 10.264 6.208 1.00 84.94 99 ALA A N 1
ATOM 731 C CA . ALA A 1 99 ? 1.120 10.335 6.481 1.00 84.94 99 ALA A CA 1
ATOM 732 C C . ALA A 1 99 ? 1.584 11.726 6.949 1.00 84.94 99 ALA A C 1
ATOM 734 O O . ALA A 1 99 ? 2.470 11.811 7.798 1.00 84.94 99 ALA A O 1
ATOM 735 N N . GLU A 1 100 ? 1.018 12.802 6.390 1.00 82.62 100 GLU A N 1
ATOM 736 C CA . GLU A 1 100 ? 1.434 14.188 6.650 1.00 82.62 100 GLU A CA 1
ATOM 737 C C . GLU A 1 100 ? 0.772 14.813 7.880 1.00 82.62 100 GLU A C 1
ATOM 739 O O . GLU A 1 100 ? 1.390 15.627 8.564 1.00 82.62 100 GLU A O 1
ATOM 744 N N . ARG A 1 101 ? -0.498 14.491 8.139 1.00 73.25 101 ARG A N 1
ATOM 745 C CA . ARG A 1 101 ? -1.313 15.182 9.153 1.00 73.25 101 ARG A CA 1
ATOM 746 C C . ARG A 1 101 ? -1.473 14.400 10.448 1.00 73.25 101 ARG A C 1
ATOM 748 O O . ARG A 1 101 ? -2.195 14.849 11.333 1.00 73.25 101 ARG A O 1
ATOM 755 N N . GLU A 1 102 ? -0.839 13.233 10.529 1.00 67.50 102 GLU A N 1
ATOM 756 C CA . GLU A 1 102 ? -1.031 12.249 11.596 1.00 67.50 102 GLU A CA 1
ATOM 757 C C . GLU A 1 102 ? -2.521 11.918 11.850 1.00 67.50 102 GLU A C 1
ATOM 759 O O . GLU A 1 102 ? -2.917 11.526 12.951 1.00 67.50 102 GLU A O 1
ATOM 764 N N . GLU A 1 103 ? -3.376 12.085 10.833 1.00 61.88 103 GLU A N 1
ATOM 765 C CA . GLU A 1 103 ? -4.796 11.748 10.927 1.00 61.88 103 GLU A CA 1
ATOM 766 C C . GLU A 1 103 ? -4.913 10.237 11.211 1.00 61.88 103 GLU A C 1
ATOM 768 O O . GLU A 1 103 ? -4.258 9.437 10.544 1.00 61.88 103 GLU A O 1
ATOM 773 N N . HIS A 1 104 ? -5.790 9.836 12.141 1.00 67.06 104 HIS A N 1
ATOM 774 C CA . HIS A 1 104 ? -6.043 8.436 12.549 1.00 67.06 104 HIS A CA 1
ATOM 775 C C . HIS A 1 104 ? -4.990 7.795 13.480 1.00 67.06 104 HIS A C 1
ATOM 777 O O . HIS A 1 104 ? -4.937 6.569 13.596 1.00 67.06 104 HIS A O 1
ATOM 783 N N . CYS A 1 105 ? -4.147 8.589 14.150 1.00 71.25 105 CYS A N 1
ATOM 784 C CA . CYS A 1 105 ? -3.286 8.099 15.232 1.00 71.25 105 CYS A CA 1
ATOM 785 C C . CYS A 1 105 ? -4.104 7.842 16.512 1.00 71.25 105 CYS A C 1
ATOM 787 O O . CYS A 1 105 ? -4.313 8.752 17.315 1.00 71.25 105 CYS A O 1
ATOM 789 N N . ASP A 1 106 ? -4.513 6.593 16.732 1.00 67.50 106 ASP A N 1
ATOM 790 C CA . ASP A 1 106 ? -5.451 6.242 17.810 1.00 67.50 106 ASP A CA 1
ATOM 791 C C . ASP A 1 106 ? -4.829 5.379 18.919 1.00 67.50 106 ASP A C 1
ATOM 793 O O . ASP A 1 106 ? -5.381 5.288 20.018 1.00 67.50 106 ASP A O 1
ATOM 797 N N . VAL A 1 107 ? -3.694 4.718 18.660 1.00 68.88 107 VAL A N 1
ATOM 798 C CA . VAL A 1 107 ? -3.127 3.717 19.578 1.00 68.88 107 VAL A CA 1
ATOM 799 C C . VAL A 1 107 ? -1.634 3.944 19.779 1.00 68.88 107 VAL A C 1
ATOM 801 O O . VAL A 1 107 ? -0.906 4.257 18.845 1.00 68.88 107 VAL A O 1
ATOM 804 N N . VAL A 1 108 ? -1.163 3.748 21.009 1.00 71.44 108 VAL A N 1
ATOM 805 C CA . VAL A 1 108 ? 0.266 3.655 21.324 1.00 71.44 108 VAL A CA 1
ATOM 806 C C . VAL A 1 108 ? 0.572 2.200 21.661 1.00 71.44 108 VAL A C 1
ATOM 808 O O . VAL A 1 108 ? -0.085 1.615 22.524 1.00 71.44 108 VAL A O 1
ATOM 811 N N . ASN A 1 109 ? 1.522 1.586 20.956 1.00 71.69 109 ASN A N 1
ATOM 812 C CA . ASN A 1 109 ? 1.890 0.195 21.206 1.00 71.69 109 ASN A CA 1
ATOM 813 C C . ASN A 1 109 ? 2.685 0.039 22.519 1.00 71.69 109 ASN A C 1
ATOM 815 O O . ASN A 1 109 ? 3.067 1.015 23.165 1.00 71.69 109 ASN A O 1
ATOM 819 N N . VAL A 1 110 ? 2.975 -1.205 22.912 1.00 73.12 110 VAL A N 1
ATOM 820 C CA . VAL A 1 110 ? 3.738 -1.519 24.141 1.00 73.12 110 VAL A CA 1
ATOM 821 C C . VAL A 1 110 ? 5.162 -0.946 24.157 1.00 73.12 110 VAL A C 1
ATOM 823 O O . VAL A 1 110 ? 5.785 -0.884 25.214 1.00 73.12 110 VAL A O 1
ATOM 826 N N . HIS A 1 111 ? 5.672 -0.519 23.001 1.00 76.69 111 HIS A N 1
ATOM 827 C CA . HIS A 1 111 ? 6.977 0.116 22.833 1.00 76.69 111 HIS A CA 1
ATOM 828 C C . HIS A 1 111 ? 6.900 1.652 22.821 1.00 76.69 111 HIS A C 1
ATOM 830 O O . HIS A 1 111 ? 7.931 2.309 22.705 1.00 76.69 111 HIS A O 1
ATOM 836 N N . GLY A 1 112 ? 5.709 2.237 22.990 1.00 75.19 112 GLY A N 1
ATOM 837 C CA . GLY A 1 112 ? 5.508 3.686 22.969 1.00 75.19 112 GLY A CA 1
ATOM 838 C C . GLY A 1 112 ? 5.348 4.279 21.565 1.00 75.19 112 GLY A C 1
ATOM 839 O O . GLY A 1 112 ? 5.310 5.500 21.426 1.00 75.19 112 GLY A O 1
ATOM 840 N N . GLU A 1 113 ? 5.251 3.448 20.527 1.00 80.00 113 GLU A N 1
ATOM 841 C CA . GLU A 1 113 ? 5.133 3.891 19.138 1.00 80.00 113 GLU A CA 1
ATOM 842 C C . GLU A 1 113 ? 3.675 4.186 18.783 1.00 80.00 113 GLU A C 1
ATOM 844 O O . GLU A 1 113 ? 2.762 3.448 19.162 1.00 80.00 113 GLU A O 1
ATOM 849 N N . ARG A 1 114 ? 3.467 5.267 18.028 1.00 81.12 114 ARG A N 1
ATOM 850 C CA . ARG A 1 114 ? 2.157 5.669 17.512 1.00 81.12 114 ARG A CA 1
ATOM 851 C C . ARG A 1 114 ? 1.727 4.745 16.378 1.00 81.12 114 ARG A C 1
ATOM 853 O O . ARG A 1 114 ? 2.488 4.516 15.439 1.00 81.12 114 ARG A O 1
ATOM 860 N N . LEU A 1 115 ? 0.501 4.250 16.474 1.00 84.56 115 LEU A N 1
ATOM 861 C CA . LEU A 1 115 ? -0.147 3.400 15.492 1.00 84.56 115 LEU A CA 1
ATOM 862 C C . LEU A 1 115 ? -1.360 4.116 14.891 1.00 84.56 115 LEU A C 1
ATOM 864 O O . LEU A 1 115 ? -2.200 4.678 15.600 1.00 84.56 115 LEU A O 1
ATOM 868 N N . TYR A 1 116 ? -1.449 4.030 13.572 1.00 83.69 116 TYR A N 1
ATOM 869 C CA . TYR A 1 116 ? -2.494 4.578 12.731 1.00 83.69 116 TYR A CA 1
ATOM 870 C C . TYR A 1 116 ? -3.533 3.511 12.418 1.00 83.69 116 TYR A C 1
ATOM 872 O O . TYR A 1 116 ? -3.209 2.481 11.822 1.00 83.69 116 TYR A O 1
ATOM 880 N N . ASN A 1 117 ? -4.787 3.772 12.777 1.00 80.25 117 ASN A N 1
ATOM 881 C CA . ASN A 1 117 ? -5.911 2.906 12.442 1.00 80.25 117 ASN A CA 1
ATOM 882 C C . ASN A 1 117 ? -6.559 3.391 11.147 1.00 80.25 117 ASN A C 1
ATOM 884 O O . ASN A 1 117 ? -7.518 4.163 11.146 1.00 80.25 117 ASN A O 1
ATOM 888 N N . VAL A 1 118 ? -6.032 2.931 10.014 1.00 79.12 118 VAL A N 1
ATOM 889 C CA . VAL A 1 118 ? -6.607 3.271 8.711 1.00 79.12 118 VAL A CA 1
ATOM 890 C C . VAL A 1 118 ? -7.765 2.323 8.415 1.00 79.12 118 VAL A C 1
ATOM 892 O O . VAL A 1 118 ? -7.568 1.128 8.217 1.00 79.12 118 VAL A O 1
ATOM 895 N N . SER A 1 119 ? -8.979 2.868 8.402 1.00 82.75 119 SER A N 1
ATOM 896 C CA . SER A 1 119 ? -10.204 2.139 8.070 1.00 82.75 119 SER A CA 1
ATOM 897 C C . SER A 1 119 ? -10.374 2.071 6.554 1.00 82.75 119 SER A C 1
ATOM 899 O O . SER A 1 119 ? -10.644 3.100 5.934 1.00 82.75 119 SER A O 1
ATOM 901 N N . LEU A 1 120 ? -10.180 0.905 5.944 1.00 84.94 120 LEU A N 1
ATOM 902 C CA . LEU A 1 120 ? -10.357 0.717 4.500 1.00 84.94 120 LEU A CA 1
ATOM 903 C C . LEU A 1 120 ? -11.373 -0.388 4.211 1.00 84.94 120 LEU A C 1
ATOM 905 O O . LEU A 1 120 ? -11.516 -1.323 5.003 1.00 84.94 120 LEU A O 1
ATOM 909 N N . SER A 1 121 ? -12.014 -0.316 3.045 1.00 87.25 121 SER A N 1
ATOM 910 C CA . SER A 1 121 ? -12.774 -1.453 2.525 1.00 87.25 121 SER A CA 1
ATOM 911 C C . SER A 1 121 ? -11.843 -2.619 2.169 1.00 87.25 121 SER A C 1
ATOM 913 O O . SER A 1 121 ? -10.637 -2.445 1.957 1.00 87.25 121 SER A O 1
ATOM 915 N N . LEU A 1 122 ? -12.405 -3.824 2.050 1.00 87.31 122 LEU A N 1
ATOM 916 C CA . LEU A 1 122 ? -11.659 -5.003 1.603 1.00 87.31 122 LEU A CA 1
ATOM 917 C C . LEU A 1 122 ? -10.969 -4.778 0.246 1.00 87.31 122 LEU A C 1
ATOM 919 O O . LEU A 1 122 ? -9.804 -5.136 0.056 1.00 87.31 122 LEU A O 1
ATOM 923 N N . GLU A 1 123 ? -11.680 -4.150 -0.694 1.00 88.06 123 GLU A N 1
ATOM 924 C CA . GLU A 1 123 ? -11.149 -3.817 -2.015 1.00 88.06 123 GLU A CA 1
ATOM 925 C C . GLU A 1 123 ? -9.950 -2.868 -1.910 1.00 88.06 123 GLU A C 1
ATOM 927 O O . GLU A 1 123 ? -8.905 -3.117 -2.514 1.00 88.06 123 GLU A O 1
ATOM 932 N N . GLU A 1 124 ? -10.060 -1.812 -1.102 1.00 89.12 124 GLU A N 1
ATOM 933 C CA . GLU A 1 124 ? -8.966 -0.871 -0.866 1.00 89.12 124 GLU A CA 1
ATOM 934 C C . GLU A 1 124 ? -7.737 -1.582 -0.271 1.00 89.12 124 GLU A C 1
ATOM 936 O O . GLU A 1 124 ? -6.613 -1.347 -0.726 1.00 89.12 124 GLU A O 1
ATOM 941 N N . TRP A 1 125 ? -7.916 -2.507 0.677 1.00 91.31 125 TRP A N 1
ATOM 942 C CA . TRP A 1 125 ? -6.802 -3.298 1.209 1.00 91.31 125 TRP A CA 1
ATOM 943 C C . TRP A 1 125 ? -6.168 -4.224 0.168 1.00 91.31 125 TRP A C 1
ATOM 945 O O . TRP A 1 125 ? -4.938 -4.345 0.124 1.00 91.31 125 TRP A O 1
ATOM 955 N N . TYR A 1 126 ? -6.959 -4.836 -0.717 1.00 91.31 126 TYR A N 1
ATOM 956 C CA . TYR A 1 126 ? -6.412 -5.622 -1.822 1.00 91.31 126 TYR A CA 1
ATOM 957 C C . TYR A 1 126 ? -5.593 -4.770 -2.793 1.00 91.31 126 TYR A C 1
ATOM 959 O O . TYR A 1 126 ? -4.526 -5.217 -3.226 1.00 91.31 126 TYR A O 1
ATOM 967 N N . GLN A 1 127 ? -6.028 -3.543 -3.088 1.00 91.44 127 GLN A N 1
ATOM 968 C CA . GLN A 1 127 ? -5.267 -2.608 -3.921 1.00 91.44 127 GLN A CA 1
ATOM 969 C C . GLN A 1 127 ? -3.941 -2.207 -3.255 1.00 91.44 127 GLN A C 1
ATOM 971 O O . GLN A 1 127 ? -2.895 -2.225 -3.910 1.00 91.44 127 GLN A O 1
ATOM 976 N N . VAL A 1 128 ? -3.942 -1.927 -1.943 1.00 93.69 128 VAL A N 1
ATOM 977 C CA . VAL A 1 128 ? -2.706 -1.671 -1.176 1.00 93.69 128 VAL A CA 1
ATOM 978 C C . VAL A 1 128 ? -1.763 -2.872 -1.258 1.00 93.69 128 VAL A C 1
ATOM 980 O O . VAL A 1 128 ? -0.585 -2.718 -1.594 1.00 93.69 128 VAL A O 1
ATOM 983 N N . ARG A 1 129 ? -2.278 -4.082 -1.008 1.00 94.75 129 ARG A N 1
ATOM 984 C CA . ARG A 1 129 ? -1.494 -5.321 -1.065 1.00 94.75 129 ARG A CA 1
ATOM 985 C C . ARG A 1 129 ? -0.876 -5.539 -2.447 1.00 94.75 129 ARG A C 1
ATOM 987 O O . ARG A 1 129 ? 0.306 -5.877 -2.543 1.00 94.75 129 ARG A O 1
ATOM 994 N N . ALA A 1 130 ? -1.645 -5.333 -3.515 1.00 93.88 130 ALA A N 1
ATOM 995 C CA . ALA A 1 130 ? -1.165 -5.481 -4.886 1.00 93.88 130 ALA A CA 1
ATOM 996 C C . ALA A 1 130 ? -0.052 -4.471 -5.209 1.00 93.88 130 ALA A C 1
ATOM 998 O O . ALA A 1 130 ? 0.994 -4.856 -5.736 1.00 93.88 130 ALA A O 1
ATOM 999 N N . ALA A 1 131 ? -0.230 -3.203 -4.824 1.00 94.38 131 ALA A N 1
ATOM 1000 C CA . ALA A 1 131 ? 0.761 -2.155 -5.050 1.00 94.38 131 ALA A CA 1
ATOM 1001 C C . ALA A 1 131 ? 2.084 -2.433 -4.307 1.00 94.38 131 ALA A C 1
ATOM 1003 O O . ALA A 1 131 ? 3.161 -2.304 -4.893 1.00 94.38 131 ALA A O 1
ATOM 1004 N N . LEU A 1 132 ? 2.019 -2.880 -3.047 1.00 95.88 132 LEU A N 1
ATOM 1005 C CA . LEU A 1 132 ? 3.197 -3.288 -2.266 1.00 95.88 132 LEU A CA 1
ATOM 1006 C C . LEU A 1 132 ? 3.913 -4.501 -2.876 1.00 95.88 132 LEU A C 1
ATOM 1008 O O . LEU A 1 132 ? 5.144 -4.521 -2.948 1.00 95.88 132 LEU A O 1
ATOM 1012 N N . SER A 1 133 ? 3.153 -5.492 -3.348 1.00 94.81 133 SER A N 1
ATOM 1013 C CA . SER A 1 133 ? 3.703 -6.697 -3.983 1.00 94.81 133 SER A CA 1
ATOM 1014 C C . SER A 1 133 ? 4.459 -6.356 -5.267 1.00 94.81 133 SER A C 1
ATOM 1016 O O . SER A 1 133 ? 5.598 -6.788 -5.458 1.00 94.81 133 SER A O 1
ATOM 1018 N N . GLU A 1 134 ? 3.864 -5.529 -6.129 1.00 93.69 134 GLU A N 1
ATOM 1019 C CA . GLU A 1 134 ? 4.508 -5.067 -7.360 1.00 93.69 134 GLU A CA 1
ATOM 1020 C C . GLU A 1 134 ? 5.742 -4.205 -7.057 1.00 93.69 134 GLU A C 1
ATOM 1022 O O . GLU A 1 134 ? 6.786 -4.366 -7.690 1.00 93.69 134 GLU A O 1
ATOM 1027 N N . TYR A 1 135 ? 5.676 -3.338 -6.042 1.00 93.31 135 TYR A N 1
ATOM 1028 C CA . TYR A 1 135 ? 6.828 -2.555 -5.594 1.00 93.31 135 TYR A CA 1
ATOM 1029 C C . TYR A 1 135 ? 8.002 -3.450 -5.163 1.00 93.31 135 TYR A C 1
ATOM 1031 O O . TYR A 1 135 ? 9.128 -3.269 -5.637 1.00 93.31 135 TYR A O 1
ATOM 1039 N N . ALA A 1 136 ? 7.745 -4.465 -4.334 1.00 92.88 136 ALA A N 1
ATOM 1040 C CA . ALA A 1 136 ? 8.761 -5.434 -3.930 1.00 92.88 136 ALA A CA 1
ATOM 1041 C C . ALA A 1 136 ? 9.313 -6.230 -5.129 1.00 92.88 136 ALA A C 1
ATOM 1043 O O . ALA A 1 136 ? 10.527 -6.434 -5.242 1.00 92.88 136 ALA A O 1
ATOM 1044 N N . ALA A 1 137 ? 8.452 -6.638 -6.067 1.00 91.69 137 ALA A N 1
ATOM 1045 C CA . ALA A 1 137 ? 8.860 -7.328 -7.290 1.00 91.69 137 ALA A CA 1
ATOM 1046 C C . ALA A 1 137 ? 9.772 -6.455 -8.169 1.00 91.69 137 ALA A C 1
ATOM 1048 O O . ALA A 1 137 ? 10.775 -6.932 -8.702 1.00 91.69 137 ALA A O 1
ATOM 1049 N N . ARG A 1 138 ? 9.482 -5.157 -8.298 1.00 89.50 138 ARG A N 1
ATOM 1050 C CA . ARG A 1 138 ? 10.322 -4.218 -9.057 1.00 89.50 138 ARG A CA 1
ATOM 1051 C C . ARG A 1 138 ? 11.688 -4.024 -8.421 1.00 89.50 138 ARG A C 1
ATOM 1053 O O . ARG A 1 138 ? 12.695 -4.134 -9.120 1.00 89.50 138 ARG A O 1
ATOM 1060 N N . LEU A 1 139 ? 11.732 -3.800 -7.108 1.00 88.62 139 LEU A N 1
ATOM 1061 C CA . LEU A 1 139 ? 12.992 -3.669 -6.376 1.00 88.62 139 LEU A CA 1
ATOM 1062 C C . LEU A 1 139 ? 13.846 -4.933 -6.493 1.00 88.62 139 LEU A C 1
ATOM 1064 O O . LEU A 1 139 ? 15.057 -4.846 -6.671 1.00 88.62 139 LEU A O 1
ATOM 1068 N N . THR A 1 140 ? 13.224 -6.113 -6.453 1.00 85.12 140 THR A N 1
ATOM 1069 C CA . THR A 1 140 ? 13.952 -7.382 -6.566 1.00 85.12 140 THR A CA 1
ATOM 1070 C C . THR A 1 140 ? 14.429 -7.682 -7.987 1.00 85.12 140 THR A C 1
ATOM 1072 O O . THR A 1 140 ? 15.543 -8.174 -8.161 1.00 85.12 140 THR A O 1
ATOM 1075 N N . ARG A 1 141 ? 13.654 -7.334 -9.022 1.00 81.56 141 ARG A N 1
ATOM 1076 C CA . ARG A 1 141 ? 14.076 -7.452 -10.432 1.00 81.56 141 ARG A CA 1
ATOM 1077 C C . ARG A 1 141 ? 15.201 -6.478 -10.796 1.00 81.56 141 ARG A C 1
ATOM 1079 O O . ARG A 1 141 ? 16.052 -6.818 -11.616 1.00 81.56 141 ARG A O 1
ATOM 1086 N N . ALA A 1 142 ? 15.235 -5.298 -10.174 1.00 68.88 142 ALA A N 1
ATOM 1087 C CA . ALA A 1 142 ? 16.268 -4.284 -10.391 1.00 68.88 142 ALA A CA 1
ATOM 1088 C C . ALA A 1 142 ? 17.649 -4.656 -9.800 1.00 68.88 142 ALA A C 1
ATOM 1090 O O . ALA A 1 142 ? 18.639 -3.988 -10.094 1.00 68.88 142 ALA A O 1
ATOM 1091 N N . LEU A 1 143 ? 17.762 -5.753 -9.033 1.00 62.78 143 LEU A N 1
ATOM 1092 C CA . LEU A 1 143 ? 18.985 -6.202 -8.341 1.00 62.78 143 LEU A CA 1
ATOM 1093 C C . LEU A 1 143 ? 20.104 -6.755 -9.250 1.00 62.78 143 LEU A C 1
ATOM 1095 O O . LEU A 1 143 ? 20.949 -7.527 -8.791 1.00 62.78 143 LEU A O 1
ATOM 1099 N N . ARG A 1 144 ? 20.195 -6.333 -10.517 1.00 58.94 144 ARG A N 1
ATOM 1100 C CA . ARG A 1 144 ? 21.389 -6.563 -11.351 1.00 58.94 144 ARG A CA 1
ATOM 1101 C C . ARG A 1 144 ? 22.510 -5.580 -10.954 1.00 58.94 144 ARG A C 1
ATOM 1103 O O . ARG A 1 144 ? 22.858 -4.684 -11.705 1.00 58.94 144 ARG A O 1
ATOM 1110 N N . ASN A 1 145 ? 23.057 -5.758 -9.748 1.00 60.03 145 ASN A N 1
ATOM 1111 C CA . ASN A 1 145 ? 24.306 -5.173 -9.222 1.00 60.03 145 ASN A CA 1
ATOM 1112 C C . ASN A 1 145 ? 24.530 -3.633 -9.296 1.00 60.03 145 ASN A C 1
ATOM 1114 O O . ASN A 1 145 ? 25.533 -3.201 -9.863 1.00 60.03 145 ASN A O 1
ATOM 1118 N N . PRO A 1 146 ? 23.706 -2.796 -8.635 1.00 58.94 146 PRO A N 1
ATOM 1119 C CA . PRO A 1 146 ? 24.092 -1.432 -8.241 1.00 58.94 146 PRO A CA 1
ATOM 1120 C C . PRO A 1 146 ? 24.364 -1.285 -6.721 1.00 58.94 146 PRO A C 1
ATOM 1122 O O . PRO A 1 146 ? 23.940 -2.130 -5.926 1.00 58.94 146 PRO A O 1
ATOM 1125 N N . PRO A 1 147 ? 25.023 -0.193 -6.271 1.00 56.47 147 PRO A N 1
ATOM 1126 C CA . PRO A 1 147 ? 25.291 0.088 -4.849 1.00 56.47 147 PRO A CA 1
ATOM 1127 C C . PRO A 1 147 ? 24.027 0.232 -3.978 1.00 56.47 147 PRO A C 1
ATOM 1129 O O . PRO A 1 147 ? 24.114 0.110 -2.757 1.00 56.47 147 PRO A O 1
ATOM 1132 N N . SER A 1 148 ? 22.845 0.426 -4.578 1.00 69.31 148 SER A N 1
ATOM 1133 C CA . SER A 1 148 ? 21.553 0.481 -3.876 1.00 69.31 148 SER A CA 1
ATOM 1134 C C . SER A 1 148 ? 21.009 -0.891 -3.456 1.00 69.31 148 SER A C 1
ATOM 1136 O O . SER A 1 148 ? 20.056 -0.955 -2.685 1.00 69.31 148 SER A O 1
ATOM 1138 N N . ALA A 1 149 ? 21.636 -1.999 -3.875 1.00 76.75 149 ALA A N 1
ATOM 1139 C CA . ALA A 1 149 ? 21.102 -3.351 -3.695 1.00 76.75 149 ALA A CA 1
ATOM 1140 C C . ALA A 1 149 ? 20.775 -3.730 -2.238 1.00 76.75 149 ALA A C 1
ATOM 1142 O O . ALA A 1 149 ? 19.873 -4.530 -1.994 1.00 76.75 149 ALA A O 1
ATOM 1143 N N . ARG A 1 150 ? 21.499 -3.189 -1.247 1.00 83.00 150 ARG A N 1
ATOM 1144 C CA . ARG A 1 150 ? 21.214 -3.458 0.173 1.00 83.00 150 ARG A CA 1
ATOM 1145 C C . ARG A 1 150 ? 19.962 -2.726 0.659 1.00 83.00 150 ARG A C 1
ATOM 1147 O O . ARG A 1 150 ? 19.153 -3.327 1.362 1.00 83.00 150 ARG A O 1
ATOM 1154 N N . GLU A 1 151 ? 19.815 -1.462 0.284 1.00 86.38 151 GLU A N 1
ATOM 1155 C CA . GLU A 1 151 ? 18.664 -0.636 0.655 1.00 86.38 151 GLU A CA 1
ATOM 1156 C C . GLU A 1 151 ? 17.403 -1.101 -0.087 1.00 86.38 151 GLU A C 1
ATOM 1158 O O . GLU A 1 151 ? 16.356 -1.274 0.531 1.00 86.38 151 GLU A O 1
ATOM 1163 N N . ASP A 1 152 ? 17.522 -1.446 -1.372 1.00 85.88 152 ASP A N 1
ATOM 1164 C CA . ASP A 1 152 ? 16.411 -1.978 -2.169 1.00 85.88 152 ASP A CA 1
ATOM 1165 C C . ASP A 1 152 ? 15.911 -3.321 -1.617 1.00 85.88 152 ASP A C 1
ATOM 1167 O O . ASP A 1 152 ? 14.707 -3.543 -1.510 1.00 85.88 152 ASP A O 1
ATOM 1171 N N . ARG A 1 153 ? 16.814 -4.206 -1.165 1.00 86.94 153 ARG A N 1
ATOM 1172 C CA . ARG A 1 153 ? 16.422 -5.444 -0.462 1.00 86.94 153 ARG A CA 1
ATOM 1173 C C . ARG A 1 153 ? 15.712 -5.162 0.856 1.00 86.94 153 ARG A C 1
ATOM 1175 O O . ARG A 1 153 ? 14.755 -5.861 1.181 1.00 86.94 153 ARG A O 1
ATOM 1182 N N . ARG A 1 154 ? 16.175 -4.169 1.625 1.00 90.56 154 ARG A N 1
ATOM 1183 C CA . ARG A 1 154 ? 15.530 -3.778 2.887 1.00 90.56 154 ARG A CA 1
ATOM 1184 C C . ARG A 1 154 ? 14.105 -3.289 2.629 1.00 90.56 154 ARG A C 1
ATOM 1186 O O . ARG A 1 154 ? 13.187 -3.788 3.271 1.00 90.56 154 ARG A O 1
ATOM 1193 N N . ARG A 1 155 ? 13.919 -2.394 1.657 1.00 90.75 155 ARG A N 1
ATOM 1194 C CA . ARG A 1 155 ? 12.604 -1.850 1.280 1.00 90.75 155 ARG A CA 1
ATOM 1195 C C . ARG A 1 155 ? 11.673 -2.913 0.709 1.00 90.75 155 ARG A C 1
ATOM 1197 O O . ARG A 1 155 ? 10.514 -2.975 1.103 1.00 90.75 155 ARG A O 1
ATOM 1204 N N . ALA A 1 156 ? 12.184 -3.799 -0.149 1.00 91.62 156 ALA A N 1
ATOM 1205 C CA . ALA A 1 156 ? 11.414 -4.931 -0.658 1.00 91.62 156 ALA A CA 1
ATOM 1206 C C . ALA A 1 156 ? 10.947 -5.843 0.485 1.00 91.62 156 ALA A C 1
ATOM 1208 O O . ALA A 1 156 ? 9.785 -6.232 0.525 1.00 91.62 156 ALA A O 1
ATOM 1209 N N . ARG A 1 157 ? 11.826 -6.134 1.454 1.00 93.12 157 ARG A N 1
ATOM 1210 C CA . ARG A 1 157 ? 11.465 -6.922 2.637 1.00 93.12 157 ARG A CA 1
ATOM 1211 C C . ARG A 1 157 ? 10.407 -6.223 3.492 1.00 93.12 157 ARG A C 1
ATOM 1213 O O . ARG A 1 157 ? 9.476 -6.887 3.920 1.00 93.12 157 ARG A O 1
ATOM 1220 N N . GLN A 1 158 ? 10.531 -4.918 3.732 1.00 94.50 158 GLN A N 1
ATOM 1221 C CA . GLN A 1 158 ? 9.526 -4.151 4.481 1.00 94.50 158 GLN A CA 1
ATOM 1222 C C . GLN A 1 158 ? 8.156 -4.190 3.790 1.00 94.50 158 GLN A C 1
ATOM 1224 O O . GLN A 1 158 ? 7.153 -4.445 4.448 1.00 94.50 158 GLN A O 1
ATOM 1229 N N . ALA A 1 159 ? 8.121 -4.018 2.465 1.00 94.88 159 ALA A N 1
ATOM 1230 C CA . ALA A 1 159 ? 6.885 -4.115 1.693 1.00 94.88 159 ALA A CA 1
ATOM 1231 C C . ALA A 1 159 ? 6.260 -5.517 1.768 1.00 94.88 159 ALA A C 1
ATOM 1233 O O . ALA A 1 159 ? 5.056 -5.627 1.973 1.00 94.88 159 ALA A O 1
ATOM 1234 N N . LEU A 1 160 ? 7.066 -6.581 1.665 1.00 95.38 160 LEU A N 1
ATOM 1235 C CA . LEU A 1 160 ? 6.579 -7.962 1.779 1.00 95.38 160 LEU A CA 1
ATOM 1236 C C . LEU A 1 160 ? 6.052 -8.289 3.182 1.00 95.38 160 LEU A C 1
ATOM 1238 O O . LEU A 1 160 ? 4.980 -8.867 3.296 1.00 95.38 160 LEU A O 1
ATOM 1242 N N . LEU A 1 161 ? 6.737 -7.855 4.244 1.00 95.19 161 LEU A N 1
ATOM 1243 C CA . LEU A 1 161 ? 6.242 -8.038 5.615 1.00 95.19 161 LEU A CA 1
ATOM 1244 C C . LEU A 1 161 ? 4.885 -7.352 5.826 1.00 95.19 161 LEU A C 1
ATOM 1246 O O . LEU A 1 161 ? 4.024 -7.876 6.529 1.00 95.19 161 LEU A O 1
ATOM 1250 N N . LEU A 1 162 ? 4.678 -6.191 5.201 1.00 94.75 162 LEU A N 1
ATOM 1251 C CA . LEU A 1 162 ? 3.395 -5.500 5.257 1.00 94.75 162 LEU A CA 1
ATOM 1252 C C . LEU A 1 162 ? 2.312 -6.215 4.426 1.00 94.75 162 LEU A C 1
ATOM 1254 O O . LEU A 1 162 ? 1.161 -6.259 4.847 1.00 94.75 162 LEU A O 1
ATOM 1258 N N . VAL A 1 163 ? 2.671 -6.820 3.288 1.00 95.38 163 VAL A N 1
ATOM 1259 C CA . VAL A 1 163 ? 1.771 -7.679 2.492 1.00 95.38 163 VAL A CA 1
ATOM 1260 C C . VAL A 1 163 ? 1.301 -8.893 3.289 1.00 95.38 163 VAL A C 1
ATOM 1262 O O . VAL A 1 163 ? 0.104 -9.193 3.272 1.00 95.38 163 VAL A O 1
ATOM 1265 N N . ASP A 1 164 ? 2.215 -9.565 3.989 1.00 93.94 164 ASP A N 1
ATOM 1266 C CA . ASP A 1 164 ? 1.896 -10.724 4.826 1.00 93.94 164 ASP A CA 1
ATOM 1267 C C . ASP A 1 164 ? 0.926 -10.312 5.935 1.00 93.94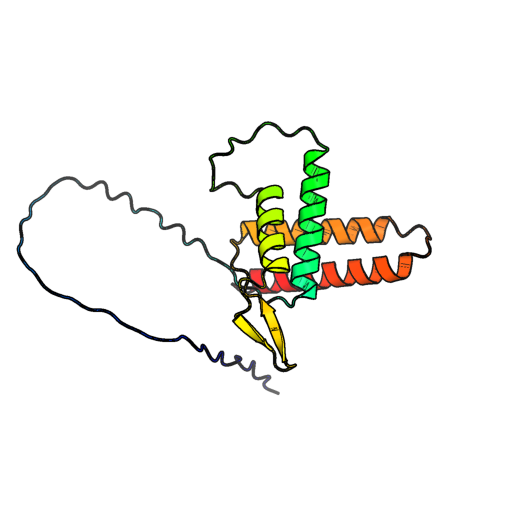 164 ASP A C 1
ATOM 1269 O O . ASP A 1 164 ? -0.146 -10.897 6.071 1.00 93.94 164 ASP A O 1
ATOM 1273 N N . ARG A 1 165 ? 1.223 -9.207 6.627 1.00 91.00 165 ARG A N 1
ATOM 1274 C CA . ARG A 1 165 ? 0.360 -8.655 7.676 1.00 91.00 165 ARG A CA 1
ATOM 1275 C C . ARG A 1 165 ? -1.047 -8.306 7.182 1.00 91.00 165 ARG A C 1
ATOM 1277 O O . ARG A 1 165 ? -2.023 -8.601 7.865 1.00 91.00 165 ARG A O 1
ATOM 1284 N N . ILE A 1 166 ? -1.162 -7.677 6.010 1.00 91.00 166 ILE A N 1
ATOM 1285 C CA . ILE A 1 166 ? -2.467 -7.373 5.400 1.00 91.00 166 ILE A CA 1
ATOM 1286 C C . ILE A 1 166 ? -3.208 -8.665 5.051 1.00 91.00 166 ILE A C 1
ATOM 1288 O O . ILE A 1 166 ? -4.410 -8.769 5.269 1.00 91.00 166 ILE A O 1
ATOM 1292 N N . THR A 1 167 ? -2.497 -9.664 4.531 1.00 91.31 167 THR A N 1
ATOM 1293 C CA . THR A 1 167 ? -3.090 -10.954 4.164 1.00 91.31 167 THR A CA 1
ATOM 1294 C C . THR A 1 167 ? -3.607 -11.707 5.384 1.00 91.31 167 THR A C 1
ATOM 1296 O O . THR A 1 167 ? -4.722 -12.213 5.339 1.00 91.31 167 THR A O 1
ATOM 1299 N N . GLU A 1 168 ? -2.836 -11.746 6.470 1.00 88.62 168 GLU A N 1
ATOM 1300 C CA . GLU A 1 168 ? -3.245 -12.356 7.738 1.00 88.62 168 GLU A CA 1
ATOM 1301 C C . GLU A 1 168 ? -4.469 -11.658 8.335 1.00 88.62 168 GLU A C 1
ATOM 1303 O O . GLU A 1 168 ? -5.401 -12.332 8.770 1.00 88.62 168 GLU A O 1
ATOM 1308 N N . ALA A 1 169 ? -4.498 -10.321 8.313 1.00 84.31 169 ALA A N 1
ATOM 1309 C CA . ALA A 1 169 ? -5.630 -9.551 8.821 1.00 84.31 169 ALA A CA 1
ATOM 1310 C C . ALA A 1 169 ? -6.916 -9.818 8.025 1.00 84.31 169 ALA A C 1
ATOM 1312 O O . ALA A 1 169 ? -7.964 -10.014 8.623 1.00 84.31 169 ALA A O 1
ATOM 1313 N N . ILE A 1 170 ? -6.825 -9.887 6.693 1.00 84.50 170 ILE A N 1
ATOM 1314 C CA . ILE A 1 170 ? -7.974 -10.176 5.822 1.00 84.50 170 ILE A CA 1
ATOM 1315 C C . ILE A 1 170 ? -8.448 -11.631 5.953 1.00 84.50 170 ILE A C 1
ATOM 1317 O O . ILE A 1 170 ? -9.632 -11.900 5.817 1.00 84.50 170 ILE A O 1
ATOM 1321 N N . ALA A 1 171 ? -7.536 -12.586 6.160 1.00 80.62 171 ALA A N 1
ATOM 1322 C CA . ALA A 1 171 ? -7.873 -14.011 6.230 1.00 80.62 171 ALA A CA 1
ATOM 1323 C C . ALA A 1 171 ? -8.440 -14.457 7.590 1.00 80.62 171 ALA A C 1
ATOM 1325 O O . ALA A 1 171 ? -8.817 -15.620 7.729 1.00 80.62 171 ALA A O 1
ATOM 1326 N N . SER A 1 172 ? -8.423 -13.575 8.593 1.00 68.69 172 SER A N 1
ATOM 1327 C CA . SER A 1 172 ? -8.871 -13.867 9.960 1.00 68.69 172 SER A CA 1
ATOM 1328 C C . SER A 1 172 ? -10.316 -13.432 10.250 1.00 68.69 172 SER A C 1
ATOM 1330 O O . SER A 1 172 ? -10.784 -13.684 11.361 1.00 68.69 172 SER A O 1
ATOM 1332 N N . ASP A 1 173 ? -10.990 -12.808 9.279 1.00 54.44 173 ASP A N 1
ATOM 1333 C CA . ASP A 1 173 ? -12.436 -12.522 9.264 1.00 54.44 173 ASP A CA 1
ATOM 1334 C C . ASP A 1 173 ? -13.199 -13.607 8.481 1.00 54.44 173 ASP A C 1
ATOM 1336 O O . ASP A 1 173 ? -14.326 -13.959 8.902 1.00 54.44 173 ASP A O 1
#

Organism: NCBI:txid68221

Sequence (173 aa):
MESAVGYARVLSLCPTHPRPGKPGAIADEPSADAAERDPVTETIDNFFIPLDQEQVSLVAAVLHRAAQDCRALDAPEIPAGDRSVVTLGRMAARWAAIAEREEHCDVVNVHGERLYNVSLSLEEWYQVRAALSEYAARLTRALRNPPSAREDRRRARQALLLVDRITEAIASD